Protein AF-A0A0Q9Y0E3-F1 (afdb_monomer_lite)

Organism: NCBI:txid217031

Foldseek 3Di:
DFLVQAFDPKFKDKQNHTQDPVQWDADCPPDRRDIDHDCPVSDDPDDMDIDIDDDDPDPCGGRNDDDDDDDQFFWDADPVRDTDTHHDDPDAPDPADDGHRCPPDDDDDDDKDKDADQDFDPDQKDKDADPPCPPHQAKDWDAKLNRTQDIDNDDPPIGMDTSVSDDHTIIMD

Sequence (173 aa):
MDRHAIQGKLDILINGAIVNQAHYHQKFVYDHNNIVCDIGPMIKQGENIVEVKGKIQHDWEGVVDPLYVKGDFGVDFSNDLQPILSDLPKNAPTIVGPYCKLPYYAGTIHFQRKVKIDRLPETASFTLQFSQFEYFHECAEVIVNGHSLGVKAWSPYNWEGKTSILSEGKNNR

Secondary structure (DSSP, 8-state):
-BTTSEESEEEEEETTEE--GGG-EE--SSSTTBEE---GGG--SS---EEEEEE--STT-EE-S-----SS-EEEE-TT--EEEEPPPS--S-SSSPPTT-TT--SPPP---EEEESS--SSSEEEEE-GGGGG--S-EEEEETTEEEEEESSS--EEEEEGGG--SEEEE-

Structure (mmCIF, N/CA/C/O backbone):
data_AF-A0A0Q9Y0E3-F1
#
_entry.id   AF-A0A0Q9Y0E3-F1
#
loop_
_atom_site.group_PDB
_atom_site.id
_atom_site.type_symbol
_atom_site.label_atom_id
_atom_site.label_alt_id
_atom_site.label_comp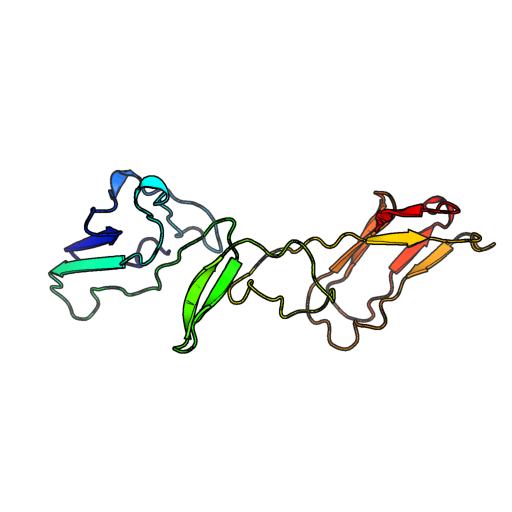_id
_atom_site.label_asym_id
_atom_site.label_entity_id
_atom_site.label_seq_id
_atom_site.pdbx_PDB_ins_code
_atom_site.Cartn_x
_atom_site.Cartn_y
_atom_site.Cartn_z
_atom_site.occupancy
_atom_site.B_iso_or_equiv
_atom_site.auth_seq_id
_atom_site.auth_comp_id
_atom_site.auth_asym_id
_atom_site.auth_atom_id
_atom_site.pdbx_PDB_model_num
ATOM 1 N N . MET A 1 1 ? -2.896 -3.543 14.780 1.00 90.50 1 MET A N 1
ATOM 2 C CA . MET A 1 1 ? -2.653 -2.668 15.949 1.00 90.50 1 MET A CA 1
ATOM 3 C C . MET A 1 1 ? -1.677 -3.374 16.873 1.00 90.50 1 MET A C 1
ATOM 5 O O . MET A 1 1 ? -1.609 -4.599 16.777 1.00 90.50 1 MET A O 1
ATOM 9 N N . ASP A 1 2 ? -0.938 -2.671 17.730 1.00 92.75 2 ASP A N 1
ATOM 10 C CA . ASP A 1 2 ? -0.185 -3.321 18.814 1.00 92.75 2 ASP A CA 1
ATOM 11 C C . ASP A 1 2 ? -1.147 -4.064 19.761 1.00 92.75 2 ASP A C 1
ATOM 13 O O . ASP A 1 2 ? -2.295 -3.656 19.956 1.00 92.75 2 ASP A O 1
ATOM 17 N N . ARG A 1 3 ? -0.711 -5.177 20.354 1.00 91.50 3 ARG A N 1
ATOM 18 C CA . ARG A 1 3 ? -1.532 -5.951 21.297 1.00 91.50 3 ARG A CA 1
ATOM 19 C C . ARG A 1 3 ? -1.941 -5.189 22.559 1.00 91.50 3 ARG A C 1
ATOM 21 O O . ARG A 1 3 ? -2.868 -5.625 23.234 1.00 91.50 3 ARG A O 1
ATOM 28 N N . HIS A 1 4 ? -1.262 -4.091 22.874 1.00 92.12 4 HIS A N 1
ATOM 29 C CA . HIS A 1 4 ? -1.572 -3.200 23.987 1.00 92.12 4 HIS A CA 1
ATOM 30 C C . HIS A 1 4 ? -2.319 -1.941 23.539 1.00 92.12 4 HIS A C 1
ATOM 32 O O . HIS A 1 4 ? -2.505 -1.053 24.362 1.00 92.12 4 HIS A O 1
ATOM 38 N N . ALA A 1 5 ? -2.752 -1.848 22.274 1.00 92.94 5 ALA A N 1
ATOM 39 C CA . ALA A 1 5 ? -3.432 -0.667 21.736 1.00 92.94 5 ALA A CA 1
ATOM 40 C C . ALA A 1 5 ? -4.725 -0.309 22.475 1.00 92.94 5 ALA A C 1
ATOM 42 O O . ALA A 1 5 ? -5.103 0.859 22.536 1.00 92.94 5 ALA A O 1
ATOM 43 N N . ILE A 1 6 ? -5.385 -1.314 23.052 1.00 93.06 6 ILE A N 1
ATOM 44 C CA . ILE A 1 6 ? -6.555 -1.161 23.909 1.00 93.06 6 ILE A CA 1
ATOM 45 C C . ILE A 1 6 ? -6.199 -1.677 25.302 1.00 93.06 6 ILE A C 1
ATOM 47 O O . ILE A 1 6 ? -5.845 -2.847 25.453 1.00 93.06 6 ILE A O 1
ATOM 51 N N . GLN A 1 7 ? -6.314 -0.821 26.316 1.00 92.50 7 GLN A N 1
ATOM 52 C CA . GLN A 1 7 ? -6.070 -1.175 27.716 1.00 92.50 7 GLN A CA 1
ATOM 53 C C . GLN A 1 7 ? -7.313 -0.963 28.582 1.00 92.50 7 GLN A C 1
ATOM 55 O O . GLN A 1 7 ? -8.086 -0.032 28.365 1.00 92.50 7 GLN A O 1
ATOM 60 N N . GLY A 1 8 ? -7.482 -1.823 29.587 1.00 90.81 8 GLY A N 1
ATOM 61 C CA . GLY A 1 8 ? -8.663 -1.864 3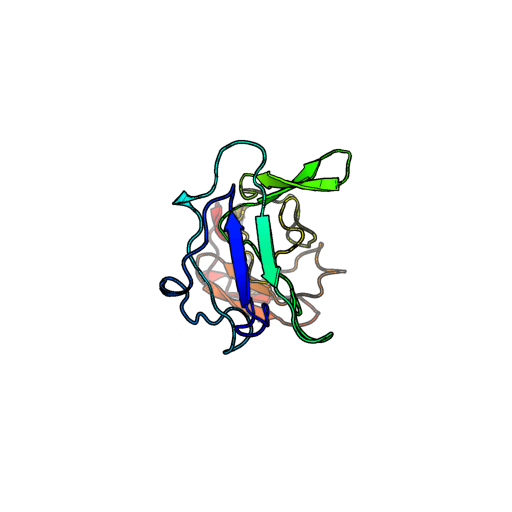0.450 1.00 90.81 8 GLY A CA 1
ATOM 62 C C . GLY A 1 8 ? -9.732 -2.843 29.955 1.00 90.81 8 GLY A C 1
ATOM 63 O O . GLY A 1 8 ? -9.492 -3.690 29.092 1.00 90.81 8 GLY A O 1
ATOM 64 N N . LYS A 1 9 ? -10.939 -2.756 30.525 1.00 92.12 9 LYS A N 1
ATOM 65 C CA . LYS A 1 9 ? -12.085 -3.602 30.143 1.00 92.12 9 LYS A CA 1
ATOM 66 C C . LYS A 1 9 ? -12.880 -2.924 29.033 1.00 92.12 9 LYS A C 1
ATOM 68 O O . LYS A 1 9 ? -13.953 -2.374 29.297 1.00 92.12 9 LYS A O 1
ATOM 73 N N . LEU A 1 10 ? -12.306 -2.920 27.832 1.00 93.69 10 LEU A N 1
ATOM 74 C CA . LEU A 1 10 ? -12.854 -2.271 26.645 1.00 93.69 10 LEU A CA 1
ATOM 75 C C . LEU A 1 10 ? -13.073 -3.280 25.512 1.00 93.69 10 LEU A C 1
ATOM 77 O O . LEU A 1 10 ? -12.225 -4.132 25.249 1.00 93.69 10 LEU A O 1
ATOM 81 N N . ASP A 1 11 ? -14.192 -3.125 24.816 1.00 94.50 11 ASP A N 1
ATOM 82 C CA . ASP A 1 11 ? -14.563 -3.868 23.618 1.00 94.50 11 ASP A CA 1
ATOM 83 C C . ASP A 1 11 ? -14.480 -2.959 22.391 1.00 94.50 11 ASP A C 1
ATOM 85 O O . ASP A 1 11 ? -14.866 -1.789 22.450 1.00 94.50 11 ASP A O 1
ATOM 89 N N . ILE A 1 12 ? -14.026 -3.513 21.264 1.00 95.81 12 ILE A N 1
ATOM 90 C CA . ILE A 1 12 ? -14.147 -2.879 19.946 1.00 95.81 12 ILE A CA 1
ATOM 91 C C . ILE A 1 12 ? -15.433 -3.390 19.298 1.00 95.81 12 ILE A C 1
ATOM 93 O O . ILE A 1 12 ? -15.671 -4.599 19.255 1.00 95.81 12 ILE A O 1
ATOM 97 N N . LEU A 1 13 ? -16.243 -2.480 18.764 1.00 97.00 13 LEU A N 1
ATOM 98 C CA . LEU A 1 13 ? -17.457 -2.792 18.027 1.00 97.00 13 LEU A CA 1
ATOM 99 C C . LEU A 1 13 ? -17.375 -2.229 16.610 1.00 97.00 13 LEU A C 1
ATOM 101 O O . LEU A 1 13 ? -16.956 -1.090 16.414 1.00 97.00 13 LEU A O 1
ATOM 105 N N . ILE A 1 14 ? -17.830 -3.011 15.635 1.00 97.12 14 ILE A N 1
ATOM 106 C CA . ILE A 1 14 ? -18.018 -2.581 14.248 1.00 97.12 14 ILE A CA 1
ATOM 107 C C . ILE A 1 14 ? -19.510 -2.647 13.958 1.00 97.12 14 ILE A C 1
ATOM 109 O O . ILE A 1 14 ? -20.119 -3.712 14.067 1.00 97.12 14 ILE A O 1
ATOM 113 N N . ASN A 1 15 ? -20.116 -1.505 13.630 1.00 97.00 15 ASN A N 1
ATOM 114 C CA . ASN A 1 15 ? -21.558 -1.394 13.385 1.00 97.00 15 ASN A CA 1
ATOM 115 C C . ASN A 1 15 ? -22.421 -1.972 14.530 1.00 97.00 15 ASN A C 1
ATOM 117 O O . ASN A 1 15 ? -23.471 -2.563 14.287 1.00 97.00 15 ASN A O 1
ATOM 121 N N . GLY A 1 16 ? -21.963 -1.819 15.778 1.00 96.50 16 GLY A N 1
ATOM 122 C CA . GLY A 1 16 ? -22.634 -2.319 16.984 1.00 96.50 16 GLY A CA 1
ATOM 123 C C . GLY A 1 16 ? -22.395 -3.799 17.312 1.00 96.50 16 GLY A C 1
ATOM 124 O O . GLY A 1 16 ? -22.805 -4.246 18.381 1.00 96.50 16 GLY A O 1
ATOM 125 N N . ALA A 1 17 ? -21.715 -4.561 16.452 1.00 96.44 17 ALA A N 1
ATOM 126 C CA . ALA A 1 17 ? -21.319 -5.938 16.741 1.00 96.44 17 ALA A CA 1
ATOM 127 C C . ALA A 1 17 ? -19.921 -5.975 17.379 1.00 96.44 17 ALA A C 1
ATOM 129 O O . ALA A 1 17 ? -19.011 -5.299 16.908 1.00 96.44 17 ALA A O 1
ATOM 130 N N . ILE A 1 18 ? -19.742 -6.765 18.442 1.00 96.06 18 ILE A N 1
ATOM 131 C CA . ILE A 1 18 ? -18.459 -6.896 19.152 1.00 96.06 18 ILE A CA 1
ATOM 132 C C . ILE A 1 18 ? -17.464 -7.681 18.291 1.00 96.06 18 ILE A C 1
ATOM 134 O O . ILE A 1 18 ? -17.775 -8.771 17.804 1.00 96.06 18 ILE A O 1
ATOM 138 N N . VAL A 1 19 ? -16.247 -7.156 18.143 1.00 95.00 19 VAL A N 1
ATOM 139 C CA . VAL A 1 19 ? -15.130 -7.878 17.525 1.00 95.00 19 VAL A CA 1
ATOM 140 C C . VAL A 1 19 ? -14.597 -8.888 18.536 1.00 95.00 19 VAL A C 1
ATOM 142 O O . VAL A 1 19 ? -13.981 -8.519 19.536 1.00 95.00 19 VAL A O 1
ATOM 145 N N . ASN A 1 20 ? -14.843 -10.173 18.289 1.00 90.75 20 ASN A N 1
ATOM 146 C CA . ASN A 1 20 ? -14.472 -11.233 19.221 1.00 90.75 20 ASN A CA 1
ATOM 147 C C . ASN A 1 20 ? -12.948 -11.300 19.417 1.00 90.75 20 ASN A C 1
ATOM 149 O O . ASN A 1 20 ? -12.210 -11.636 18.491 1.00 90.75 20 ASN A O 1
ATOM 153 N N . GLN A 1 21 ? -12.490 -11.054 20.648 1.00 85.38 21 GLN A N 1
ATOM 154 C CA . GLN A 1 21 ? -11.073 -11.109 21.015 1.00 85.38 21 GLN A CA 1
ATOM 155 C C . GLN A 1 21 ? -10.423 -12.475 20.729 1.00 85.38 21 GLN A C 1
ATOM 157 O O . GLN A 1 21 ? -9.234 -12.539 20.429 1.00 85.38 21 GLN A O 1
ATOM 162 N N . ALA A 1 22 ? -11.201 -13.562 20.721 1.00 88.75 22 ALA A N 1
ATOM 163 C CA . ALA A 1 22 ? -10.709 -14.897 20.381 1.00 88.75 22 ALA A CA 1
ATOM 164 C C . ALA A 1 22 ? -10.297 -15.056 18.904 1.00 88.75 22 ALA A C 1
ATOM 166 O O . ALA A 1 22 ? -9.607 -16.015 18.568 1.00 88.75 22 ALA A O 1
ATOM 167 N N . HIS A 1 23 ? -10.718 -14.150 18.015 1.00 91.25 23 HIS A N 1
ATOM 168 C CA . HIS A 1 23 ? -10.346 -14.175 16.594 1.00 91.25 23 HIS A CA 1
ATOM 169 C C . HIS A 1 23 ? -9.061 -13.388 16.299 1.00 91.25 23 HIS A C 1
ATOM 171 O O . HIS A 1 23 ? -8.561 -13.412 15.169 1.00 91.25 23 HIS A O 1
ATOM 177 N N . TYR A 1 24 ? -8.511 -12.699 17.302 1.00 93.81 24 TYR A N 1
ATOM 178 C CA . TYR A 1 24 ? -7.257 -11.987 17.138 1.00 93.81 24 TYR A CA 1
ATOM 179 C C . TYR A 1 24 ? -6.108 -12.979 17.077 1.00 93.81 24 TYR A C 1
ATOM 181 O O . TYR A 1 24 ? -5.995 -13.895 17.890 1.00 93.81 24 TYR A O 1
ATOM 189 N N . HIS A 1 25 ? -5.218 -12.754 16.125 1.00 94.62 25 HIS A N 1
ATOM 190 C CA . HIS A 1 25 ? -3.978 -13.499 16.017 1.00 94.62 25 HIS A CA 1
ATOM 191 C C . HIS A 1 25 ? -2.825 -12.548 15.731 1.00 94.62 25 HIS A C 1
ATOM 193 O O . HIS A 1 25 ? -2.992 -11.466 15.160 1.00 94.62 25 HIS A O 1
ATOM 199 N N . GLN A 1 26 ? -1.640 -12.962 16.164 1.00 94.88 26 GLN A N 1
ATOM 200 C CA . GLN A 1 26 ? -0.414 -12.229 15.906 1.00 94.88 26 GLN A CA 1
ATOM 201 C C . GLN A 1 26 ? -0.101 -12.280 14.410 1.00 94.88 26 GLN A C 1
ATOM 203 O O . GLN A 1 26 ? -0.148 -13.345 13.787 1.00 94.88 26 GLN A O 1
ATOM 208 N N . LYS A 1 27 ? 0.230 -11.129 13.832 1.00 93.00 27 LYS A N 1
ATOM 209 C CA . LYS A 1 27 ? 0.659 -11.018 12.438 1.00 93.00 27 LYS A CA 1
ATOM 210 C C . LYS A 1 27 ? 1.682 -9.907 12.336 1.00 93.00 27 LYS A C 1
ATOM 212 O O . LYS A 1 27 ? 1.363 -8.765 12.636 1.00 93.00 27 LYS A O 1
ATOM 217 N N . PHE A 1 28 ? 2.880 -10.237 11.862 1.00 89.75 28 PHE A N 1
ATOM 218 C CA . PHE A 1 28 ? 3.904 -9.232 11.611 1.00 89.75 28 PHE A CA 1
ATOM 219 C C . PHE A 1 28 ? 3.425 -8.260 10.523 1.00 89.75 28 PHE A C 1
ATOM 221 O O . PHE A 1 28 ? 3.156 -8.674 9.392 1.00 89.75 28 PHE A O 1
ATOM 228 N N . VAL A 1 29 ? 3.289 -6.981 10.878 1.00 85.25 29 VAL A N 1
ATOM 229 C CA . VAL A 1 29 ? 3.021 -5.890 9.927 1.00 85.25 29 VAL A CA 1
ATOM 230 C C . VAL A 1 29 ? 4.235 -4.971 9.867 1.00 85.25 29 VAL A C 1
ATOM 232 O O . VAL A 1 29 ? 4.770 -4.747 8.786 1.00 85.25 29 VAL A O 1
ATOM 235 N N . TYR A 1 30 ? 4.680 -4.484 11.022 1.00 82.75 30 TYR A N 1
ATOM 236 C CA . TYR A 1 30 ? 5.928 -3.732 11.191 1.00 82.75 30 TYR A CA 1
ATOM 237 C C . TYR A 1 30 ? 6.651 -4.087 12.499 1.00 82.75 30 TYR A C 1
ATOM 239 O O . TYR A 1 30 ? 7.852 -3.851 12.615 1.00 82.75 30 TYR A O 1
ATOM 247 N N . ASP A 1 31 ? 5.954 -4.695 13.461 1.00 86.88 31 ASP A N 1
ATOM 248 C CA . ASP A 1 31 ? 6.524 -5.218 14.697 1.00 86.88 31 ASP A CA 1
ATOM 249 C C . ASP A 1 31 ? 5.955 -6.611 15.044 1.00 86.88 31 ASP A C 1
ATOM 251 O O . ASP A 1 31 ? 5.031 -7.127 14.407 1.00 86.88 31 ASP A O 1
ATOM 255 N N . HIS A 1 32 ? 6.531 -7.240 16.073 1.00 89.19 32 HIS A N 1
ATOM 256 C CA . HIS A 1 32 ? 6.107 -8.557 16.556 1.00 89.19 32 HIS A CA 1
ATOM 257 C C . HIS A 1 32 ? 4.916 -8.510 17.524 1.00 89.19 32 HIS A C 1
ATOM 259 O O . HIS A 1 32 ? 4.354 -9.556 17.832 1.00 89.19 32 HIS A O 1
ATOM 265 N N . ASN A 1 33 ? 4.514 -7.342 18.007 1.00 92.81 33 ASN A N 1
ATOM 266 C CA . ASN A 1 33 ? 3.365 -7.168 18.892 1.00 92.81 33 ASN A CA 1
ATOM 267 C C . ASN A 1 33 ? 2.056 -6.938 18.131 1.00 92.81 33 ASN A C 1
ATOM 269 O O . ASN A 1 33 ? 0.989 -6.931 18.745 1.00 92.81 33 ASN A O 1
ATOM 273 N N . ASN A 1 34 ? 2.114 -6.760 16.813 1.00 93.38 34 ASN A N 1
ATOM 274 C CA . ASN A 1 34 ? 0.943 -6.524 15.996 1.00 93.38 34 ASN A CA 1
ATOM 275 C C . ASN A 1 34 ? -0.036 -7.711 16.048 1.00 93.38 34 ASN A C 1
ATOM 277 O O . ASN A 1 34 ? 0.308 -8.862 15.761 1.00 93.38 34 ASN A O 1
ATOM 281 N N . ILE A 1 35 ? -1.293 -7.395 16.357 1.00 94.56 35 ILE A N 1
ATOM 282 C CA . ILE A 1 35 ? -2.440 -8.298 16.271 1.00 94.56 35 ILE A CA 1
ATOM 283 C C . ILE A 1 35 ? -3.435 -7.801 15.224 1.00 94.56 35 ILE A C 1
ATOM 285 O O . ILE A 1 35 ? -3.579 -6.592 14.982 1.00 94.56 35 ILE A O 1
ATOM 289 N N . VAL A 1 36 ? -4.119 -8.755 14.596 1.00 95.06 36 VAL A N 1
ATOM 290 C CA . VAL A 1 36 ? -5.140 -8.516 13.573 1.00 95.06 36 VAL A CA 1
ATOM 291 C C . VAL A 1 36 ? -6.343 -9.430 13.789 1.00 95.06 36 VAL A C 1
ATOM 293 O O . VAL A 1 36 ? -6.213 -10.524 14.334 1.00 95.06 36 VAL A O 1
ATOM 296 N N . CYS A 1 37 ? -7.502 -8.987 13.317 1.00 94.94 37 CYS A N 1
ATOM 297 C CA . CYS A 1 37 ? -8.733 -9.764 13.241 1.00 94.94 37 CYS A CA 1
ATOM 298 C C . CYS A 1 37 ? -9.417 -9.440 11.909 1.00 94.94 37 CYS A C 1
ATOM 300 O O . CYS A 1 37 ? -9.345 -8.299 11.448 1.00 94.94 37 CYS A O 1
ATOM 302 N N . ASP A 1 38 ? -10.071 -10.426 11.295 1.00 95.00 38 ASP A N 1
ATOM 303 C CA . ASP A 1 38 ? -10.932 -10.167 10.142 1.00 95.00 38 ASP A CA 1
ATOM 304 C C . ASP A 1 38 ? -12.221 -9.474 10.606 1.00 95.00 38 ASP A C 1
ATOM 306 O O . ASP A 1 38 ? -12.902 -9.956 11.513 1.00 95.00 38 ASP A O 1
ATOM 310 N N . ILE A 1 39 ? -12.529 -8.333 9.991 1.00 95.50 39 ILE A N 1
ATOM 311 C CA . ILE A 1 39 ? -13.761 -7.567 10.219 1.00 95.50 39 ILE A CA 1
ATOM 312 C C . ILE A 1 39 ? -14.639 -7.513 8.967 1.00 95.50 39 ILE A C 1
ATOM 314 O O . ILE A 1 39 ? -15.715 -6.924 9.022 1.00 95.50 39 ILE A O 1
ATOM 318 N N . GLY A 1 40 ? -14.215 -8.115 7.849 1.00 94.56 40 GLY A N 1
ATOM 319 C CA . GLY A 1 40 ? -14.925 -8.087 6.568 1.00 94.56 40 GLY A CA 1
ATOM 320 C C . GLY A 1 40 ? -16.414 -8.441 6.678 1.00 94.56 40 GLY A C 1
ATOM 321 O O . GLY A 1 40 ? -17.235 -7.677 6.173 1.00 94.56 40 GLY A O 1
ATOM 322 N N . PRO A 1 41 ? -16.799 -9.506 7.409 1.00 95.31 41 PRO A N 1
ATOM 323 C CA . PRO A 1 41 ? -18.206 -9.860 7.619 1.00 95.31 41 PRO A CA 1
ATOM 324 C C . PRO A 1 41 ? -19.044 -8.817 8.380 1.00 95.31 41 PRO A C 1
ATOM 326 O O . PRO A 1 41 ? -20.269 -8.895 8.366 1.00 95.31 41 PRO A O 1
ATOM 329 N N . MET A 1 42 ? -18.408 -7.870 9.077 1.00 96.44 42 MET A N 1
ATOM 330 C CA . MET A 1 42 ? -19.064 -6.829 9.880 1.00 96.44 42 MET A CA 1
ATOM 331 C C . MET A 1 42 ? -19.185 -5.498 9.127 1.00 96.44 42 MET A C 1
ATOM 333 O O . MET A 1 42 ? -19.901 -4.601 9.578 1.00 96.44 42 MET A O 1
ATOM 337 N N . ILE A 1 43 ? -18.481 -5.355 8.000 1.00 95.31 43 ILE A N 1
ATOM 338 C CA . ILE A 1 43 ? -18.518 -4.165 7.152 1.00 95.31 43 ILE A CA 1
ATOM 339 C C . ILE A 1 43 ? -19.767 -4.196 6.273 1.00 95.31 43 ILE A C 1
ATOM 341 O O . ILE A 1 43 ? -20.139 -5.225 5.712 1.00 95.31 43 ILE A O 1
ATOM 345 N N . LYS A 1 44 ? -20.406 -3.037 6.124 1.00 95.75 44 LYS A N 1
ATOM 346 C CA . LYS A 1 44 ? -21.568 -2.832 5.253 1.00 95.75 44 LYS A CA 1
ATOM 347 C C . LYS A 1 44 ? -21.295 -1.744 4.223 1.00 95.75 44 LYS A C 1
ATOM 349 O O . LYS A 1 44 ? -20.403 -0.916 4.393 1.00 95.75 44 LYS A O 1
ATOM 354 N N . GLN A 1 45 ? -22.094 -1.716 3.161 1.00 95.06 45 GLN A N 1
ATOM 355 C CA . GLN A 1 45 ? -22.077 -0.599 2.223 1.00 95.06 45 GLN A CA 1
ATOM 356 C C . GLN A 1 45 ? -22.569 0.685 2.912 1.00 95.06 45 GLN A C 1
ATOM 358 O O . GLN A 1 45 ? -23.554 0.661 3.652 1.00 95.06 45 GLN A O 1
ATOM 363 N N . GLY A 1 46 ? -21.897 1.802 2.631 1.00 94.44 46 GLY A N 1
ATOM 364 C CA . GLY A 1 46 ? -22.189 3.103 3.228 1.00 94.44 46 GLY A CA 1
ATOM 365 C C . GLY A 1 46 ? -21.341 3.375 4.469 1.00 94.44 46 GLY A C 1
ATOM 366 O O . GLY A 1 46 ? -20.173 2.996 4.538 1.00 94.44 46 GLY A O 1
ATOM 367 N N . GLU A 1 47 ? -21.927 4.069 5.438 1.00 95.19 47 GLU A N 1
ATOM 368 C CA . GLU A 1 47 ? -21.233 4.462 6.661 1.00 95.19 47 GLU A CA 1
ATOM 369 C C . GLU A 1 47 ? -21.008 3.262 7.587 1.00 95.19 47 GLU A C 1
ATOM 371 O O . GLU A 1 47 ? -21.932 2.496 7.878 1.00 95.19 47 GLU A O 1
ATOM 376 N N . ASN A 1 48 ? -19.773 3.116 8.066 1.00 96.00 48 ASN A N 1
ATOM 377 C CA . ASN A 1 48 ? -19.391 2.117 9.054 1.00 96.00 48 ASN A CA 1
ATOM 378 C C . ASN A 1 48 ? -18.893 2.821 10.312 1.00 96.00 48 ASN A C 1
ATOM 380 O O . ASN A 1 48 ? -18.101 3.755 10.220 1.00 96.00 48 ASN A O 1
ATOM 384 N N . ILE A 1 49 ? -19.332 2.348 11.476 1.00 96.00 49 ILE A N 1
ATOM 385 C CA . ILE A 1 49 ? -18.970 2.942 12.765 1.00 96.00 49 ILE A CA 1
ATOM 386 C C . ILE A 1 49 ? -18.047 1.980 13.506 1.00 96.00 49 ILE A C 1
ATOM 388 O O . ILE A 1 49 ? -18.396 0.812 13.697 1.00 96.00 49 ILE A O 1
ATOM 392 N N . VAL A 1 50 ? -16.892 2.487 13.936 1.00 95.25 50 VAL A N 1
ATOM 393 C CA . VAL A 1 50 ? -15.989 1.812 14.873 1.00 95.25 50 VAL A CA 1
ATOM 394 C C . VAL A 1 50 ? -16.178 2.450 16.242 1.00 95.25 50 VAL A C 1
ATOM 396 O O . VAL A 1 50 ? -15.976 3.652 16.397 1.00 95.25 50 VAL A O 1
ATOM 399 N N . GLU A 1 51 ? -16.562 1.658 17.235 1.00 96.25 51 GLU A N 1
ATOM 400 C CA . GLU A 1 51 ? -16.737 2.122 18.612 1.00 96.25 51 GLU A CA 1
ATOM 401 C C . GLU A 1 51 ? -15.789 1.366 19.542 1.00 96.25 51 GLU A C 1
ATOM 403 O O . GLU A 1 51 ? -15.576 0.167 19.376 1.00 96.25 51 GLU A O 1
ATOM 408 N N . VAL A 1 52 ? -15.266 2.048 20.560 1.00 95.69 52 VAL A N 1
ATOM 409 C CA . VAL A 1 52 ? -14.578 1.414 21.691 1.00 95.69 52 VAL A CA 1
ATOM 410 C C . VAL A 1 52 ? -15.392 1.708 22.944 1.00 95.69 52 VAL A C 1
ATOM 412 O O . VAL A 1 52 ? -15.606 2.873 23.280 1.00 95.69 52 VAL A O 1
ATOM 415 N N . LYS A 1 53 ? -15.904 0.672 23.615 1.00 95.31 53 LYS A N 1
ATOM 416 C CA . LYS A 1 53 ? -16.818 0.809 24.763 1.00 95.31 53 LYS A CA 1
ATOM 417 C C . LYS A 1 53 ? -16.329 0.011 25.956 1.00 95.31 53 LYS A C 1
ATOM 419 O O . LYS A 1 53 ? -15.846 -1.099 25.801 1.00 95.31 53 LYS A O 1
ATOM 424 N N . GLY A 1 54 ? -16.528 0.544 27.157 1.00 92.31 54 GLY A N 1
ATOM 425 C CA . GLY A 1 54 ? -16.289 -0.190 28.394 1.00 92.31 54 GLY A CA 1
ATOM 426 C C . GLY A 1 54 ? -15.951 0.730 29.558 1.00 92.31 54 GLY A C 1
ATOM 427 O O . GLY A 1 54 ? -16.413 1.871 29.603 1.00 92.31 54 GLY A O 1
ATOM 428 N N . LYS A 1 55 ? -15.188 0.220 30.527 1.00 93.56 55 LYS A N 1
ATOM 429 C CA . LYS A 1 55 ? -14.812 0.965 31.736 1.00 93.56 55 LYS A CA 1
ATOM 430 C C . LYS A 1 55 ? -13.299 1.070 31.844 1.00 93.56 55 LYS A C 1
ATOM 432 O O . LYS A 1 55 ? -12.623 0.043 31.858 1.00 93.56 55 LYS A O 1
ATOM 437 N N . ILE A 1 56 ? -12.823 2.302 31.993 1.00 93.81 56 ILE A N 1
ATOM 438 C CA . ILE A 1 56 ? -11.453 2.608 32.404 1.00 93.81 56 ILE A CA 1
ATOM 439 C C . ILE A 1 56 ? -11.408 2.796 33.925 1.00 93.81 56 ILE A C 1
ATOM 441 O O . ILE A 1 56 ? -12.339 3.345 34.520 1.00 93.81 56 ILE A O 1
ATOM 445 N N . GLN A 1 57 ? -10.360 2.289 34.559 1.00 94.81 57 GLN A N 1
ATOM 446 C CA . GLN A 1 57 ? -10.089 2.385 35.996 1.00 94.81 57 GLN A CA 1
ATOM 447 C C . GLN A 1 57 ? -8.885 3.277 36.294 1.00 94.81 57 GLN A C 1
ATOM 449 O O . GLN A 1 57 ? -8.789 3.833 37.387 1.00 94.81 57 GLN A O 1
ATOM 454 N N . HIS A 1 58 ? -7.999 3.427 35.314 1.00 94.69 58 HIS A N 1
ATOM 455 C CA . HIS A 1 58 ? -6.794 4.235 35.399 1.00 94.69 58 HIS A CA 1
ATOM 456 C C . HIS A 1 58 ? -6.727 5.222 34.231 1.00 94.69 58 HIS A C 1
ATOM 458 O O . HIS A 1 58 ? -7.352 5.013 33.193 1.00 94.69 58 HIS A O 1
ATOM 464 N N . ASP A 1 59 ? -5.977 6.305 34.406 1.00 92.56 59 ASP A N 1
ATOM 465 C CA . ASP A 1 59 ? -5.793 7.365 33.406 1.00 92.56 59 ASP A CA 1
ATOM 466 C C . ASP A 1 59 ? -4.907 6.941 32.222 1.00 92.56 59 ASP A C 1
ATOM 468 O O . ASP A 1 59 ? -4.954 7.573 31.170 1.00 92.56 59 ASP A O 1
ATOM 472 N N . TRP A 1 60 ? -4.153 5.847 32.363 1.00 90.81 60 TRP A N 1
ATOM 473 C CA . TRP A 1 60 ? -3.391 5.213 31.281 1.00 90.81 60 TRP A CA 1
ATOM 474 C C . TRP A 1 60 ? -4.168 4.133 30.508 1.00 90.81 60 TRP A C 1
ATOM 476 O O . TRP A 1 60 ? -3.617 3.530 29.589 1.00 90.81 60 TRP A O 1
ATOM 486 N N . GLU A 1 61 ? -5.418 3.838 30.880 1.00 95.00 61 GLU A N 1
ATOM 487 C CA . GLU A 1 61 ? -6.278 2.911 30.132 1.00 95.00 61 GLU A CA 1
ATOM 488 C C . GLU A 1 61 ? -7.036 3.631 29.007 1.00 95.00 61 GLU A C 1
ATOM 490 O O . GLU A 1 61 ? -7.188 4.852 29.022 1.00 95.00 61 GLU A O 1
ATOM 495 N N . GLY A 1 62 ? -7.549 2.885 28.025 1.00 94.56 62 GLY A N 1
ATOM 496 C CA . GLY A 1 62 ? -8.195 3.472 26.851 1.00 94.56 62 GLY A CA 1
ATOM 497 C C . GLY A 1 62 ? -7.670 2.923 25.532 1.00 94.56 62 GLY A C 1
ATOM 498 O O . GLY A 1 62 ? -7.130 1.819 25.457 1.00 94.56 62 GLY A O 1
ATOM 499 N N . VAL A 1 63 ? -7.833 3.736 24.488 1.00 95.00 63 VAL A N 1
ATOM 500 C CA . VAL A 1 63 ? -7.153 3.569 23.201 1.00 95.00 63 VAL A CA 1
ATOM 501 C C . VAL A 1 63 ? -5.805 4.274 23.311 1.00 95.00 63 VAL A C 1
ATOM 503 O O . VAL A 1 63 ? -5.746 5.500 23.250 1.00 95.00 63 VAL A O 1
ATOM 506 N N . VAL A 1 64 ? -4.740 3.510 23.533 1.00 94.44 64 VAL A N 1
ATOM 507 C CA . VAL A 1 64 ? -3.389 4.043 23.786 1.00 94.44 64 VAL A CA 1
ATOM 508 C C . VAL A 1 64 ? -2.478 3.982 22.555 1.00 94.44 64 VAL A C 1
ATOM 510 O O . VAL A 1 64 ? -1.422 4.606 22.551 1.00 94.44 64 VAL A O 1
ATOM 513 N N . ASP A 1 65 ? -2.894 3.264 21.509 1.00 93.00 65 ASP A N 1
ATOM 514 C CA . ASP A 1 65 ? -2.232 3.183 20.198 1.00 93.00 65 ASP A CA 1
ATOM 515 C C . ASP A 1 65 ? -3.311 3.159 19.089 1.00 93.00 65 ASP A C 1
ATOM 517 O O . ASP A 1 65 ? -4.434 2.704 19.350 1.00 93.00 65 ASP A O 1
ATOM 521 N N . PRO A 1 66 ? -3.050 3.652 17.860 1.00 90.94 66 PRO A N 1
ATOM 522 C CA . PRO A 1 66 ? -4.074 3.737 16.830 1.00 90.94 66 PRO A CA 1
ATOM 523 C C . PRO A 1 66 ? -4.638 2.380 16.393 1.00 90.94 66 PRO A C 1
ATOM 525 O O . PRO A 1 66 ? -3.957 1.354 16.302 1.00 90.94 66 PRO A O 1
ATOM 528 N N . LEU A 1 67 ? -5.917 2.410 16.024 1.00 92.25 67 LEU A N 1
ATOM 529 C CA . LEU A 1 67 ? -6.589 1.308 15.352 1.00 92.25 67 LEU A CA 1
ATOM 530 C C . LEU A 1 67 ? -6.464 1.486 13.840 1.00 92.25 67 LEU A C 1
ATOM 532 O O . LEU A 1 67 ? -6.676 2.574 13.310 1.00 92.25 67 LEU A O 1
ATOM 536 N N . TYR A 1 68 ? -6.152 0.398 13.141 1.00 91.69 68 TYR A N 1
ATOM 537 C CA . TYR A 1 68 ? -5.944 0.413 11.696 1.00 91.69 68 TYR A CA 1
ATOM 538 C C . TYR A 1 68 ? -6.913 -0.538 11.008 1.00 91.69 68 TYR A C 1
ATOM 540 O O . TYR A 1 68 ? -7.027 -1.701 11.399 1.00 91.69 68 TYR A O 1
ATOM 548 N N . VAL A 1 69 ? -7.530 -0.069 9.925 1.00 92.31 69 VAL A N 1
ATOM 549 C CA . VAL A 1 69 ? -8.198 -0.928 8.945 1.00 92.31 69 VAL A CA 1
ATOM 550 C C . VAL A 1 69 ? -7.215 -1.168 7.803 1.00 92.31 69 VAL A C 1
ATOM 552 O O . VAL A 1 69 ? -6.679 -0.221 7.229 1.00 92.31 69 VAL A O 1
ATOM 555 N N . LYS A 1 70 ? -6.946 -2.436 7.487 1.00 90.81 70 LYS A N 1
ATOM 556 C CA . LYS A 1 70 ? -6.048 -2.853 6.401 1.00 90.81 70 LYS A CA 1
ATOM 557 C C . LYS A 1 70 ? -6.766 -3.834 5.486 1.00 90.81 70 LYS A C 1
ATOM 559 O O . LYS A 1 70 ? -7.464 -4.721 5.964 1.00 90.81 70 LYS A O 1
ATOM 564 N N . GLY A 1 71 ? -6.537 -3.696 4.188 1.00 90.81 71 GLY A N 1
ATOM 565 C CA . GLY A 1 71 ? -7.083 -4.573 3.161 1.00 90.81 71 GLY A CA 1
ATOM 566 C C . GLY A 1 71 ? -6.747 -4.060 1.766 1.00 90.81 71 GLY A C 1
ATOM 567 O O . GLY A 1 71 ? -6.040 -3.062 1.619 1.00 90.81 71 GLY A O 1
ATOM 568 N N . ASP A 1 72 ? -7.273 -4.744 0.755 1.00 92.00 72 ASP A N 1
ATOM 569 C CA . ASP A 1 72 ? -7.034 -4.430 -0.654 1.00 92.00 72 ASP A CA 1
ATOM 570 C C . ASP A 1 72 ? -8.009 -3.350 -1.153 1.00 92.00 72 ASP A C 1
ATOM 572 O O . ASP A 1 72 ? -8.876 -3.599 -1.990 1.00 92.00 72 ASP A O 1
ATOM 576 N N . PHE A 1 73 ? -7.881 -2.136 -0.614 1.00 94.25 73 PHE A N 1
ATOM 577 C CA . PHE A 1 73 ? -8.711 -0.980 -0.962 1.00 94.25 73 PHE A CA 1
ATOM 578 C C . PHE A 1 73 ? -7.884 0.310 -1.041 1.00 94.25 73 PHE A C 1
ATOM 580 O O . PHE A 1 73 ? -6.826 0.443 -0.425 1.00 94.25 73 PHE A O 1
ATOM 587 N N . GLY A 1 74 ? -8.382 1.271 -1.811 1.00 95.88 74 GLY A N 1
ATOM 588 C CA . GLY A 1 74 ? -7.941 2.658 -1.787 1.00 95.88 74 GLY A CA 1
ATOM 589 C C . GLY A 1 74 ? -8.684 3.480 -0.731 1.00 95.88 74 GLY A C 1
ATOM 590 O O . GLY A 1 74 ? -9.697 3.048 -0.181 1.00 95.88 74 GLY A O 1
ATOM 591 N N . VAL A 1 75 ? -8.181 4.681 -0.452 1.00 96.31 75 VAL A N 1
ATOM 592 C CA . VAL A 1 75 ? -8.823 5.659 0.433 1.00 96.31 75 VAL A CA 1
ATOM 593 C C . VAL A 1 75 ? -8.983 6.986 -0.295 1.00 96.31 75 VAL A C 1
ATOM 595 O O . VAL A 1 75 ? -7.997 7.654 -0.607 1.00 96.31 75 VAL A O 1
ATOM 598 N N . ASP A 1 76 ? -10.231 7.361 -0.548 1.00 95.56 76 ASP A N 1
ATOM 599 C CA . ASP A 1 76 ? -10.623 8.703 -0.978 1.00 95.56 76 ASP A CA 1
ATOM 600 C C . ASP A 1 76 ? -11.069 9.535 0.235 1.00 95.56 76 ASP A C 1
ATOM 602 O O . ASP A 1 76 ? -11.198 9.020 1.345 1.00 95.56 76 ASP A O 1
ATOM 606 N N . PHE A 1 77 ? -11.316 10.828 0.031 1.00 95.06 77 PHE A N 1
ATOM 607 C CA . PHE A 1 77 ? -11.830 11.717 1.071 1.00 95.06 77 PHE A CA 1
ATOM 608 C C . PHE A 1 77 ? -13.079 12.440 0.577 1.00 95.06 77 PHE A C 1
ATOM 610 O O . PHE A 1 77 ? -13.135 12.892 -0.568 1.00 95.06 77 PHE A O 1
ATOM 617 N N . SER A 1 78 ? -14.083 12.546 1.445 1.00 93.88 78 SER A N 1
ATOM 618 C CA . SER A 1 78 ? -15.229 13.431 1.218 1.00 93.88 78 SER A CA 1
ATOM 619 C C . SER A 1 78 ? -14.815 14.909 1.279 1.00 93.88 78 SER A C 1
ATOM 621 O O . SER A 1 78 ? -13.700 15.242 1.684 1.00 93.88 78 SER A O 1
ATOM 623 N N . ASN A 1 79 ? -15.742 15.809 0.934 1.00 94.69 79 ASN A N 1
ATOM 624 C CA . ASN A 1 79 ? -15.534 17.256 1.066 1.00 94.69 79 ASN A CA 1
ATOM 625 C C . ASN A 1 79 ? -15.208 17.679 2.513 1.00 94.69 79 ASN A C 1
ATOM 627 O O . ASN A 1 79 ? -14.460 18.633 2.706 1.00 94.69 79 ASN A O 1
ATOM 631 N N . ASP A 1 80 ? -15.700 16.932 3.507 1.00 95.25 80 ASP A N 1
ATOM 632 C CA . ASP A 1 80 ? -15.445 17.159 4.937 1.00 95.25 80 ASP A CA 1
ATOM 633 C C . ASP A 1 80 ? -14.234 16.358 5.458 1.00 95.25 80 ASP A C 1
ATOM 635 O O . ASP A 1 80 ? -14.102 16.106 6.658 1.00 95.25 80 ASP A O 1
ATOM 639 N N . LEU A 1 81 ? -13.360 15.907 4.549 1.00 92.88 81 LEU A N 1
ATOM 640 C CA . LEU A 1 81 ? -12.137 15.142 4.823 1.00 92.88 81 LEU A CA 1
ATOM 641 C C . LEU A 1 81 ? -12.357 13.813 5.565 1.00 92.88 81 LEU A C 1
ATOM 643 O O . LEU A 1 81 ? -11.423 13.258 6.142 1.00 92.88 81 LEU A O 1
ATOM 647 N N . GLN A 1 82 ? -13.571 13.260 5.514 1.00 92.69 82 GLN A N 1
ATOM 648 C CA . GLN A 1 82 ? -13.829 11.914 6.030 1.00 92.69 82 GLN A CA 1
ATOM 649 C C . GLN A 1 82 ? -13.292 10.858 5.056 1.00 92.69 82 GLN A C 1
ATOM 651 O O . GLN A 1 82 ? -13.599 10.961 3.861 1.00 92.69 82 GLN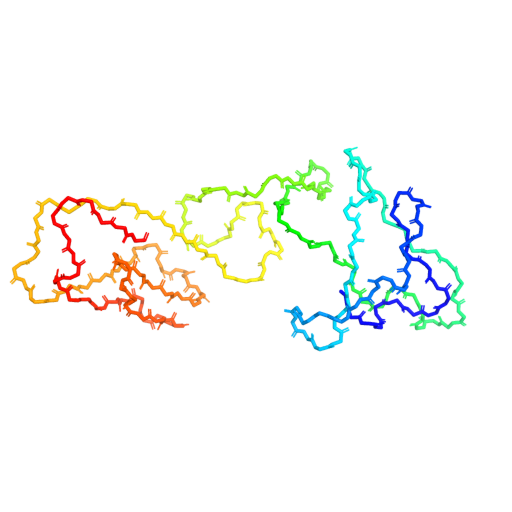 A O 1
ATOM 656 N N . PRO A 1 83 ? -12.526 9.857 5.532 1.00 93.75 83 PRO A N 1
ATOM 657 C CA . PRO A 1 83 ? -11.976 8.808 4.685 1.00 93.75 83 PRO A CA 1
ATOM 658 C C . PRO A 1 83 ? -13.083 7.892 4.151 1.00 93.75 83 PRO A C 1
ATOM 660 O O . PRO A 1 83 ? -13.978 7.471 4.882 1.00 93.75 83 PRO A O 1
ATOM 663 N N . ILE A 1 84 ? -12.994 7.552 2.870 1.00 95.88 84 ILE A N 1
ATOM 664 C CA . ILE A 1 84 ? -13.919 6.673 2.156 1.00 95.88 84 ILE A CA 1
ATOM 665 C C . ILE A 1 84 ? -13.114 5.505 1.594 1.00 95.88 84 ILE A C 1
ATOM 667 O O . ILE A 1 84 ? -12.196 5.710 0.800 1.00 95.88 84 ILE A O 1
ATOM 671 N N . LEU A 1 85 ? -13.478 4.277 1.972 1.00 95.06 85 LEU A N 1
ATOM 672 C CA . LEU A 1 85 ? -12.921 3.077 1.348 1.00 95.06 85 LEU A CA 1
ATOM 673 C C . LEU A 1 85 ? -13.366 3.021 -0.117 1.00 95.06 85 LEU A C 1
ATOM 675 O O . LEU A 1 85 ? -14.560 3.101 -0.411 1.00 95.06 85 LEU A O 1
ATOM 679 N N . SER A 1 86 ? -12.415 2.886 -1.033 1.00 95.12 86 SER A N 1
ATOM 680 C CA . SER A 1 86 ? -12.666 2.847 -2.472 1.00 95.12 86 SER A CA 1
ATOM 681 C C . SER A 1 86 ? -11.832 1.771 -3.162 1.00 95.12 86 SER A C 1
ATOM 683 O O . SER A 1 86 ? -11.041 1.071 -2.533 1.00 95.12 86 SER A O 1
ATOM 685 N N . ASP A 1 87 ? -12.015 1.592 -4.468 1.00 94.69 87 ASP A N 1
ATOM 686 C CA . ASP A 1 87 ? -11.205 0.639 -5.225 1.00 94.69 87 ASP A CA 1
ATOM 687 C C . ASP A 1 87 ? -9.731 1.057 -5.272 1.00 94.69 87 ASP A C 1
ATOM 689 O O . ASP A 1 87 ? -9.406 2.240 -5.443 1.00 94.69 87 ASP A O 1
ATOM 693 N N . LEU A 1 88 ? -8.835 0.067 -5.217 1.00 93.50 88 LEU A N 1
ATOM 694 C CA . LEU A 1 88 ? -7.409 0.283 -5.447 1.00 93.50 88 LEU A CA 1
ATOM 695 C C . LEU A 1 88 ? -7.150 0.914 -6.829 1.00 93.50 88 LEU A C 1
ATOM 697 O O . LEU A 1 88 ? -7.753 0.505 -7.832 1.00 93.50 88 LEU A O 1
ATOM 701 N N . PRO A 1 89 ? -6.211 1.872 -6.926 1.00 92.44 89 PRO A N 1
ATOM 702 C CA . PRO A 1 89 ? -5.831 2.450 -8.204 1.00 92.44 89 PRO A CA 1
ATOM 703 C C . PRO A 1 89 ? -5.126 1.393 -9.065 1.00 92.44 89 PRO A C 1
ATOM 705 O O . PRO A 1 89 ? -4.149 0.778 -8.649 1.00 92.44 89 PRO A O 1
ATOM 708 N N . LYS A 1 90 ? -5.602 1.194 -10.299 1.00 92.06 90 LYS A N 1
ATOM 709 C CA . LYS A 1 90 ? -4.984 0.258 -11.263 1.00 92.06 90 LYS A CA 1
ATOM 710 C C . LYS A 1 90 ? -3.933 0.908 -12.160 1.00 92.06 90 LYS A C 1
ATOM 712 O O . LYS A 1 90 ? -3.206 0.215 -12.860 1.00 92.06 90 LYS A O 1
ATOM 717 N N . ASN A 1 91 ? -3.892 2.237 -12.180 1.00 92.38 91 ASN A N 1
ATOM 718 C CA . ASN A 1 91 ? -3.001 3.021 -13.021 1.00 92.38 91 ASN A CA 1
ATOM 719 C C . ASN A 1 91 ? -2.462 4.200 -12.214 1.00 92.38 91 ASN A C 1
ATOM 721 O O . ASN A 1 91 ? -3.175 4.753 -11.376 1.00 92.38 91 ASN A O 1
ATOM 725 N N . ALA A 1 92 ? -1.240 4.619 -12.527 1.00 90.25 92 ALA A N 1
ATOM 726 C CA . ALA A 1 92 ? -0.636 5.827 -11.991 1.00 90.25 92 ALA A CA 1
ATOM 727 C C . ALA A 1 92 ? -0.043 6.658 -13.142 1.00 90.25 92 ALA A C 1
ATOM 729 O O . ALA A 1 92 ? 0.545 6.085 -14.064 1.00 90.25 92 ALA A O 1
ATOM 730 N N . PRO A 1 93 ? -0.181 7.996 -13.115 1.00 87.44 93 PRO A N 1
ATOM 731 C CA . PRO A 1 93 ? 0.391 8.866 -14.145 1.00 87.44 93 PRO A CA 1
ATOM 732 C C . PRO A 1 93 ? 1.920 8.990 -14.033 1.00 87.44 93 PRO A C 1
ATOM 734 O O . PRO A 1 93 ? 2.585 9.399 -14.982 1.00 87.44 93 PRO A O 1
ATOM 737 N N . THR A 1 94 ? 2.477 8.642 -12.873 1.00 88.44 94 THR A N 1
ATOM 738 C CA . THR A 1 94 ? 3.898 8.726 -12.540 1.00 88.44 94 THR A CA 1
ATOM 739 C C . THR A 1 94 ? 4.298 7.536 -11.666 1.00 88.44 94 THR A C 1
ATOM 741 O O . THR A 1 94 ? 3.451 6.904 -11.037 1.00 88.44 94 THR A O 1
ATOM 744 N N . ILE A 1 95 ? 5.595 7.240 -11.655 1.00 87.44 95 ILE A N 1
ATOM 745 C CA . ILE A 1 95 ? 6.260 6.241 -10.802 1.00 87.44 95 ILE A CA 1
ATOM 746 C C . ILE A 1 95 ? 6.920 6.882 -9.566 1.00 87.44 95 ILE A C 1
ATOM 748 O O . ILE A 1 95 ? 7.680 6.233 -8.856 1.00 87.44 95 ILE A O 1
ATOM 752 N N . VAL A 1 96 ? 6.669 8.176 -9.349 1.00 88.56 96 VAL A N 1
ATOM 753 C CA . VAL A 1 96 ? 7.095 8.937 -8.171 1.00 88.56 96 VAL A CA 1
ATOM 754 C C . VAL A 1 96 ? 5.839 9.388 -7.437 1.00 88.56 96 VAL A C 1
ATOM 756 O O . VAL A 1 96 ? 4.956 9.982 -8.054 1.00 88.56 96 VAL A O 1
ATOM 759 N N . GLY A 1 97 ? 5.747 9.069 -6.147 1.00 86.06 97 GLY A N 1
ATOM 760 C CA . GLY A 1 97 ? 4.588 9.396 -5.320 1.00 86.06 97 GLY A CA 1
ATOM 761 C C . GLY A 1 97 ? 4.429 10.899 -5.034 1.00 86.06 97 GLY A C 1
ATOM 762 O O . GLY A 1 97 ? 5.281 11.701 -5.421 1.00 86.06 97 GLY A O 1
ATOM 763 N N . PRO A 1 98 ? 3.352 11.289 -4.327 1.00 88.06 98 PRO A N 1
ATOM 764 C CA . PRO A 1 98 ? 2.329 10.422 -3.734 1.00 88.06 98 PRO A CA 1
ATOM 765 C C . PRO A 1 98 ? 1.356 9.835 -4.769 1.00 88.06 98 PRO A C 1
ATOM 767 O O . PRO A 1 98 ? 1.111 10.418 -5.824 1.00 88.06 98 PRO A O 1
ATOM 770 N N . TYR A 1 99 ? 0.773 8.677 -4.450 1.00 90.75 99 TYR A N 1
ATOM 771 C CA . TYR A 1 99 ? -0.188 7.997 -5.320 1.00 90.75 99 TYR A CA 1
ATOM 772 C C . TYR A 1 99 ? -1.619 8.243 -4.848 1.00 90.75 99 TYR A C 1
ATOM 774 O O . TYR A 1 99 ? -1.940 8.093 -3.668 1.00 90.75 99 TYR A O 1
ATOM 782 N N . CYS A 1 100 ? -2.490 8.609 -5.791 1.00 91.06 100 CYS A N 1
ATOM 783 C CA . CYS A 1 100 ? -3.913 8.792 -5.526 1.00 91.06 100 CYS A CA 1
ATOM 784 C C . CYS A 1 100 ? -4.496 7.526 -4.882 1.00 91.06 100 CYS A C 1
ATOM 786 O O . CYS A 1 100 ? -4.140 6.415 -5.275 1.00 91.06 100 CYS A O 1
ATOM 788 N N . LYS A 1 101 ? -5.388 7.705 -3.904 1.00 94.50 101 LYS A N 1
ATOM 789 C CA . LYS A 1 101 ? -6.038 6.634 -3.135 1.00 94.50 101 LYS A CA 1
ATOM 790 C C . LYS A 1 101 ? -5.138 5.796 -2.228 1.00 94.50 101 LYS A C 1
ATOM 792 O O . LYS A 1 101 ? -5.625 4.856 -1.611 1.00 94.50 101 LYS A O 1
ATOM 797 N N . LEU A 1 102 ? -3.852 6.118 -2.102 1.00 94.19 102 LEU A N 1
ATOM 798 C CA . LEU A 1 102 ? -2.918 5.402 -1.227 1.00 94.19 102 LEU A CA 1
ATOM 799 C C . LEU A 1 102 ? -2.278 6.329 -0.169 1.00 94.19 102 LEU A C 1
ATOM 801 O O . LEU A 1 102 ? -1.062 6.285 0.009 1.00 94.19 102 LEU A O 1
ATOM 805 N N . PRO A 1 103 ? -3.054 7.164 0.558 1.00 92.38 103 PRO A N 1
ATOM 806 C CA . PRO A 1 103 ? -2.501 8.159 1.486 1.00 92.38 103 PRO A CA 1
ATOM 807 C C . PRO A 1 103 ? -1.785 7.545 2.701 1.00 92.38 103 PRO A C 1
ATOM 809 O O . PRO A 1 103 ? -0.937 8.196 3.300 1.00 92.38 103 PRO A O 1
ATOM 812 N N . TYR A 1 104 ? -2.118 6.301 3.063 1.00 90.00 104 TYR A N 1
ATOM 813 C CA . TYR A 1 104 ? -1.569 5.585 4.225 1.00 90.00 104 TYR A CA 1
ATOM 814 C C . TYR A 1 104 ? -0.741 4.357 3.831 1.00 90.00 104 TYR A C 1
ATOM 816 O O . TYR A 1 104 ? -0.484 3.478 4.657 1.00 90.00 104 TYR A O 1
ATOM 824 N N . TYR A 1 105 ? -0.390 4.232 2.550 1.00 88.69 105 TYR A N 1
ATOM 825 C CA . TYR A 1 105 ? 0.317 3.057 2.068 1.00 88.69 105 TYR A CA 1
ATOM 826 C C . TYR A 1 105 ? 1.794 3.111 2.464 1.00 88.69 105 TYR A C 1
ATOM 828 O O . TYR A 1 105 ? 2.509 4.043 2.114 1.00 88.69 105 TYR A O 1
ATOM 836 N N . ALA A 1 106 ? 2.247 2.066 3.152 1.00 84.38 106 ALA A N 1
ATOM 837 C CA . ALA A 1 106 ? 3.648 1.806 3.445 1.00 84.38 106 ALA A CA 1
ATOM 838 C C . ALA A 1 106 ? 3.957 0.373 3.001 1.00 84.38 106 ALA A C 1
ATOM 840 O O . ALA A 1 106 ? 3.397 -0.584 3.547 1.00 84.38 106 ALA A O 1
ATOM 841 N N . GLY A 1 107 ? 4.788 0.232 1.969 1.00 88.19 107 GLY A N 1
ATOM 842 C CA . GLY A 1 107 ? 5.087 -1.053 1.345 1.00 88.19 107 GLY A CA 1
ATOM 843 C C . GLY A 1 107 ? 5.692 -0.905 -0.048 1.00 88.19 107 GLY A C 1
ATOM 844 O O . GLY A 1 107 ? 6.205 0.151 -0.410 1.00 88.19 107 GLY A O 1
ATOM 845 N N . THR A 1 108 ? 5.602 -1.968 -0.843 1.00 91.50 108 THR A N 1
ATOM 846 C CA . THR A 1 108 ? 6.172 -2.040 -2.193 1.00 91.50 108 THR A CA 1
ATOM 847 C C . THR A 1 108 ? 5.096 -1.878 -3.261 1.00 91.50 108 THR A C 1
ATOM 849 O O . THR A 1 108 ? 4.166 -2.680 -3.341 1.00 91.50 108 THR A O 1
ATOM 852 N N . ILE A 1 109 ? 5.257 -0.885 -4.139 1.00 92.75 109 ILE A N 1
ATOM 853 C CA . ILE A 1 109 ? 4.382 -0.694 -5.301 1.00 92.75 109 ILE A CA 1
ATOM 854 C C . ILE A 1 109 ? 5.087 -1.203 -6.555 1.00 92.75 109 ILE A C 1
ATOM 856 O O . ILE A 1 109 ? 6.201 -0.787 -6.868 1.00 92.75 109 ILE A O 1
ATOM 860 N N . HIS A 1 110 ? 4.410 -2.080 -7.295 1.00 93.38 110 HIS A N 1
ATOM 861 C CA . HIS A 1 110 ? 4.880 -2.567 -8.585 1.00 93.38 110 HIS A CA 1
ATOM 862 C C . HIS A 1 110 ? 4.238 -1.774 -9.722 1.00 93.38 110 HIS A C 1
ATOM 864 O O . HIS A 1 110 ? 3.014 -1.722 -9.849 1.00 93.38 110 HIS A O 1
ATOM 870 N N . PHE A 1 111 ? 5.077 -1.197 -10.579 1.00 93.94 111 PHE A N 1
ATOM 871 C CA . PHE A 1 111 ? 4.654 -0.549 -11.817 1.00 93.94 111 PHE A CA 1
ATOM 872 C C . PHE A 1 111 ? 5.003 -1.437 -12.998 1.00 93.94 111 PHE A C 1
ATOM 874 O O . PHE A 1 111 ? 6.062 -2.054 -13.014 1.00 93.94 111 PHE A O 1
ATOM 881 N N . GLN A 1 112 ? 4.132 -1.454 -14.005 1.00 94.12 112 GLN A N 1
ATOM 882 C CA . GLN A 1 112 ? 4.392 -2.161 -15.250 1.00 94.12 112 GLN A CA 1
ATOM 883 C C . GLN A 1 112 ? 4.031 -1.282 -16.446 1.00 94.12 112 GLN A C 1
ATOM 885 O O . GLN A 1 112 ? 2.971 -0.654 -16.492 1.00 94.12 112 GLN A O 1
ATOM 890 N N . ARG A 1 113 ? 4.900 -1.254 -17.453 1.00 92.19 113 ARG A N 1
ATOM 891 C CA . ARG A 1 113 ? 4.688 -0.572 -18.728 1.00 92.19 113 ARG A CA 1
ATOM 892 C C . ARG A 1 113 ? 5.312 -1.359 -19.876 1.00 92.19 113 ARG A C 1
ATOM 894 O O . ARG A 1 113 ? 6.406 -1.901 -19.782 1.00 92.19 113 ARG A O 1
ATOM 901 N N . LYS A 1 114 ? 4.632 -1.342 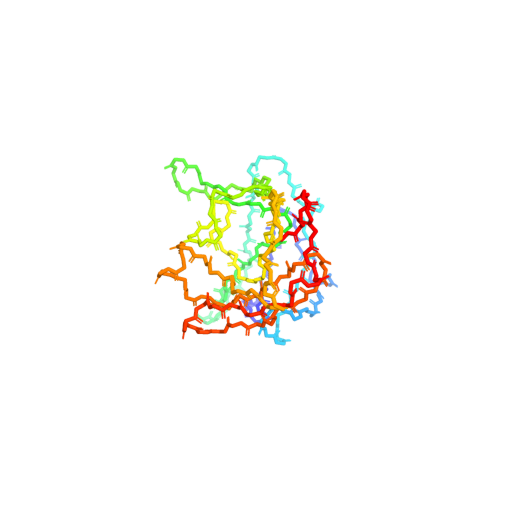-21.023 1.00 94.19 114 LYS A N 1
ATOM 902 C CA . LYS A 1 114 ? 5.197 -1.822 -22.290 1.00 94.19 114 LYS A CA 1
ATOM 903 C C . LYS A 1 114 ? 5.912 -0.686 -23.012 1.00 94.19 114 LYS A C 1
ATOM 905 O O . LYS A 1 114 ? 5.341 0.394 -23.180 1.00 94.19 114 LYS A O 1
ATOM 910 N N . VAL A 1 115 ? 7.138 -0.939 -23.454 1.00 92.62 115 VAL A N 1
ATOM 911 C CA . VAL A 1 115 ? 7.954 0.002 -24.232 1.00 92.62 115 VAL A CA 1
ATOM 912 C C . VAL A 1 115 ? 8.226 -0.605 -25.602 1.00 92.62 115 VAL A C 1
ATOM 914 O O . VAL A 1 115 ? 8.507 -1.799 -25.705 1.00 92.62 115 VAL A O 1
ATOM 917 N N . LYS A 1 116 ? 8.109 0.205 -26.657 1.00 94.69 116 LYS A N 1
ATOM 918 C CA . LYS A 1 116 ? 8.471 -0.208 -28.011 1.00 94.69 116 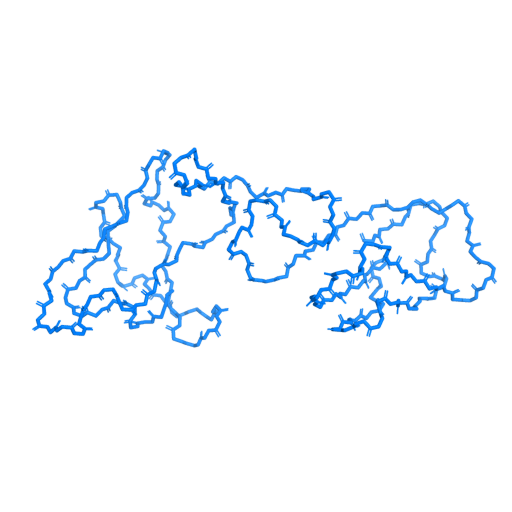LYS A CA 1
ATOM 919 C C . LYS A 1 116 ? 9.879 0.287 -28.333 1.00 94.69 116 LYS A C 1
ATOM 921 O O . LYS A 1 116 ? 10.148 1.470 -28.152 1.00 94.69 116 LYS A O 1
ATOM 926 N N . ILE A 1 117 ? 10.737 -0.609 -28.807 1.00 94.38 117 ILE A N 1
ATOM 927 C CA . ILE A 1 117 ? 12.077 -0.297 -29.311 1.00 94.38 117 ILE A CA 1
ATOM 928 C C . ILE A 1 117 ? 12.083 -0.620 -30.803 1.00 94.38 117 ILE A C 1
ATOM 930 O O . ILE A 1 117 ? 11.855 -1.768 -31.174 1.00 94.38 117 ILE A O 1
ATOM 934 N N . ASP A 1 118 ? 12.287 0.379 -31.659 1.00 94.31 118 ASP A N 1
ATOM 935 C CA . ASP A 1 118 ? 12.245 0.167 -33.113 1.00 94.31 118 ASP A CA 1
ATOM 936 C C . ASP A 1 118 ? 13.510 -0.515 -33.646 1.00 94.31 118 ASP A C 1
ATOM 938 O O . ASP A 1 118 ? 13.426 -1.295 -34.588 1.00 94.31 118 ASP A O 1
ATOM 942 N N . ARG A 1 119 ? 14.666 -0.248 -33.027 1.00 94.62 119 ARG A N 1
ATOM 943 C CA . ARG A 1 119 ? 15.955 -0.857 -33.367 1.00 94.62 119 ARG A CA 1
ATOM 944 C C . ARG A 1 119 ? 16.813 -0.998 -32.116 1.00 94.62 119 ARG A C 1
ATOM 946 O O . ARG A 1 119 ? 16.864 -0.073 -31.302 1.00 94.62 119 ARG A O 1
ATOM 953 N N . LEU A 1 120 ? 17.483 -2.137 -31.965 1.00 94.12 120 LEU A N 1
ATOM 954 C CA . LEU A 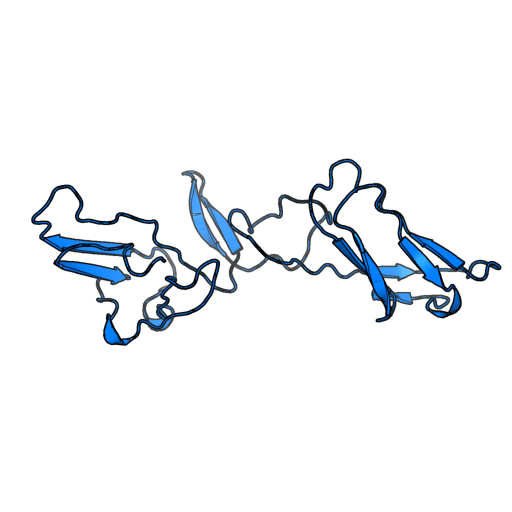1 120 ? 18.392 -2.359 -30.840 1.00 94.12 120 LEU A CA 1
ATOM 955 C C . LEU A 1 120 ? 19.696 -1.549 -30.978 1.00 94.12 120 LEU A C 1
ATOM 957 O O . LEU A 1 120 ? 20.163 -1.324 -32.098 1.00 94.12 120 LEU A O 1
ATOM 961 N N . PRO A 1 121 ? 20.314 -1.137 -29.855 1.00 90.56 121 PRO A N 1
ATOM 962 C CA . PRO A 1 121 ? 21.674 -0.608 -29.857 1.00 90.56 121 PRO A CA 1
ATOM 963 C C . PRO A 1 121 ? 22.672 -1.616 -30.440 1.00 90.56 121 PRO A C 1
ATOM 965 O O . PRO A 1 121 ? 22.562 -2.816 -30.199 1.00 90.56 121 PRO A O 1
ATOM 968 N N . GLU A 1 122 ? 23.694 -1.129 -31.144 1.00 93.56 122 GLU A N 1
ATOM 969 C CA . GLU A 1 122 ? 24.807 -1.968 -31.628 1.00 93.56 122 GLU A CA 1
ATOM 970 C C . GLU A 1 122 ? 25.823 -2.299 -30.512 1.00 93.56 122 GLU A C 1
ATOM 972 O O . GLU A 1 122 ? 26.760 -3.069 -30.709 1.00 93.56 122 GLU A O 1
ATOM 977 N N . THR A 1 123 ? 25.639 -1.731 -29.317 1.00 96.19 123 THR A N 1
ATOM 978 C CA . THR A 1 123 ? 26.468 -1.965 -28.131 1.00 96.19 123 THR A CA 1
ATOM 979 C C . THR A 1 123 ? 26.038 -3.218 -27.366 1.00 96.19 123 THR A C 1
ATOM 981 O O . THR A 1 123 ? 24.868 -3.598 -27.351 1.00 96.19 123 THR A O 1
ATOM 984 N N . ALA A 1 124 ? 26.981 -3.845 -26.652 1.00 96.38 124 ALA A N 1
ATOM 985 C CA . ALA A 1 124 ? 26.703 -5.021 -25.818 1.00 96.38 124 ALA A CA 1
ATOM 986 C C . ALA A 1 124 ? 25.830 -4.713 -24.582 1.00 96.38 124 ALA A C 1
ATOM 988 O O . ALA A 1 124 ? 25.184 -5.614 -24.035 1.00 96.38 124 ALA A O 1
ATOM 989 N N . SER A 1 125 ? 25.807 -3.453 -24.144 1.00 97.06 125 SER A N 1
ATOM 990 C CA . SER A 1 125 ? 25.044 -2.973 -22.992 1.00 97.06 125 SER A CA 1
ATOM 991 C C . SER A 1 125 ? 24.269 -1.695 -23.300 1.00 97.06 125 SER A C 1
ATOM 993 O O . SER A 1 125 ? 24.540 -1.002 -24.287 1.00 97.06 125 SER A O 1
ATOM 995 N N . PHE A 1 126 ? 23.313 -1.392 -22.425 1.00 95.50 126 PHE A N 1
ATOM 996 C CA . PHE A 1 126 ? 22.542 -0.158 -22.410 1.00 95.50 126 PHE A CA 1
ATOM 997 C C . PHE A 1 126 ? 22.423 0.379 -20.982 1.00 95.50 126 PHE A C 1
ATOM 999 O O . PHE A 1 126 ? 22.385 -0.394 -20.022 1.00 95.50 126 PHE A O 1
ATOM 1006 N N . THR A 1 127 ? 22.245 1.693 -20.873 1.00 95.31 127 THR A N 1
ATOM 1007 C CA . THR A 1 127 ? 21.904 2.369 -19.620 1.00 95.31 127 THR A CA 1
ATOM 1008 C C . THR A 1 127 ? 20.428 2.760 -19.638 1.00 95.31 127 THR A C 1
ATOM 1010 O O . THR A 1 127 ? 19.931 3.301 -20.629 1.00 95.31 127 THR A O 1
ATOM 1013 N N . LEU A 1 128 ? 19.715 2.514 -18.540 1.00 93.31 128 LEU A N 1
ATOM 1014 C CA . LEU A 1 128 ? 18.354 2.991 -18.321 1.00 93.31 128 LEU A CA 1
ATOM 1015 C C . LEU A 1 128 ? 18.339 4.068 -17.236 1.00 93.31 128 LEU A C 1
ATOM 1017 O O . LEU A 1 128 ? 18.824 3.851 -16.124 1.00 93.31 128 LEU A O 1
ATOM 1021 N N . GLN A 1 129 ? 17.702 5.191 -17.558 1.00 91.56 129 GLN A N 1
ATOM 1022 C CA . GLN A 1 129 ? 17.459 6.305 -16.651 1.00 91.56 129 GLN A CA 1
ATOM 1023 C C . GLN A 1 129 ? 15.994 6.743 -16.749 1.00 91.56 129 GLN A C 1
ATOM 1025 O O . GLN A 1 129 ? 15.393 6.725 -17.826 1.00 91.56 129 GLN A O 1
ATOM 1030 N N . PHE A 1 130 ? 15.426 7.172 -15.625 1.00 87.81 130 PHE A N 1
ATOM 1031 C CA . PHE A 1 130 ? 14.108 7.797 -15.577 1.00 87.81 130 PHE A CA 1
ATOM 1032 C C . PHE A 1 130 ? 14.273 9.297 -15.359 1.00 87.81 130 PHE A C 1
ATOM 1034 O O . PHE A 1 130 ? 14.799 9.722 -14.335 1.00 87.81 130 PHE A O 1
ATOM 1041 N N . SER A 1 131 ? 13.791 10.113 -16.297 1.00 83.81 131 SER A N 1
ATOM 1042 C CA . SER A 1 131 ? 13.853 11.577 -16.174 1.00 83.81 131 SER A CA 1
ATOM 1043 C C . SER A 1 131 ? 13.072 12.111 -14.970 1.00 83.81 131 SER A C 1
ATOM 1045 O O . SER A 1 131 ? 13.402 13.160 -14.439 1.00 83.81 131 SER A O 1
ATOM 1047 N N . GLN A 1 132 ? 12.057 11.377 -14.509 1.00 81.06 132 GLN A N 1
ATOM 1048 C CA . GLN A 1 132 ? 11.199 11.765 -13.387 1.00 81.06 132 GLN A CA 1
ATOM 1049 C C . GLN A 1 132 ? 11.849 11.545 -12.006 1.00 81.06 132 GLN A C 1
ATOM 1051 O O . GLN A 1 132 ? 11.251 11.909 -11.002 1.00 81.06 132 GLN A O 1
ATOM 1056 N N . PHE A 1 133 ? 13.041 10.941 -11.927 1.00 84.88 133 PHE A N 1
ATOM 1057 C CA . PHE A 1 133 ? 13.649 10.498 -10.661 1.00 84.88 133 PHE A CA 1
ATOM 1058 C C . PHE A 1 133 ? 14.450 11.575 -9.912 1.00 84.88 133 PHE A C 1
ATOM 1060 O O . PHE A 1 133 ? 15.112 11.262 -8.926 1.00 84.88 133 PHE A O 1
ATOM 1067 N N . GLU A 1 134 ? 14.379 12.838 -10.336 1.00 76.62 134 GLU A N 1
ATOM 1068 C CA . GLU A 1 134 ? 15.076 13.949 -9.670 1.00 76.62 134 GLU A CA 1
ATOM 1069 C C . GLU A 1 134 ? 14.690 14.089 -8.183 1.00 76.62 134 GLU A C 1
ATOM 1071 O O . GLU A 1 134 ? 15.552 14.352 -7.350 1.00 76.62 134 GLU A O 1
ATOM 1076 N N . TYR A 1 135 ? 13.428 13.804 -7.840 1.00 76.25 135 TYR A N 1
ATOM 1077 C CA . TYR A 1 135 ? 12.889 13.866 -6.470 1.00 76.25 135 TYR A CA 1
ATOM 1078 C C . TYR A 1 135 ? 12.461 12.495 -5.928 1.00 76.25 135 TYR A C 1
ATOM 1080 O O . TYR A 1 135 ? 11.556 12.386 -5.100 1.00 76.25 135 TYR A O 1
ATOM 1088 N N . PHE A 1 136 ? 13.065 11.418 -6.435 1.00 86.94 136 PHE A N 1
ATOM 1089 C CA . PHE A 1 136 ? 12.762 10.066 -5.977 1.00 86.94 136 PHE A CA 1
ATOM 1090 C C . PHE A 1 136 ? 13.625 9.706 -4.759 1.00 86.94 136 PHE A C 1
ATOM 1092 O O . PHE A 1 136 ? 14.846 9.558 -4.858 1.00 86.94 136 PHE A O 1
ATOM 1099 N N . HIS A 1 137 ? 12.982 9.559 -3.601 1.00 84.69 137 HIS A N 1
ATOM 1100 C CA . HIS A 1 137 ? 13.636 9.306 -2.309 1.00 84.69 137 HIS A CA 1
ATOM 1101 C C . HIS A 1 137 ? 13.351 7.905 -1.746 1.00 84.69 137 HIS A C 1
ATOM 1103 O O . HIS A 1 137 ? 13.530 7.666 -0.558 1.00 84.69 137 HIS A O 1
ATOM 1109 N N . GLU A 1 138 ? 12.917 6.986 -2.606 1.00 89.25 138 GLU A N 1
ATOM 1110 C CA . GLU A 1 138 ? 12.562 5.613 -2.248 1.00 89.25 138 GLU A CA 1
ATOM 1111 C C . GLU A 1 138 ? 13.588 4.612 -2.807 1.00 89.25 138 GLU A C 1
ATOM 1113 O O . GLU A 1 138 ? 14.461 4.956 -3.606 1.00 89.25 138 GLU A O 1
ATOM 1118 N N . CYS A 1 139 ? 13.472 3.339 -2.429 1.00 93.12 139 CYS A N 1
ATOM 1119 C CA . CYS A 1 139 ? 14.222 2.260 -3.076 1.00 93.12 139 CYS A CA 1
ATOM 1120 C C . CYS A 1 139 ? 13.512 1.801 -4.359 1.00 93.12 139 CYS A C 1
ATOM 1122 O O . CYS A 1 139 ? 12.300 1.589 -4.354 1.00 93.12 139 CYS A O 1
ATOM 1124 N N . ALA A 1 140 ? 14.261 1.583 -5.444 1.00 94.56 140 ALA A N 1
ATOM 1125 C CA . ALA A 1 140 ? 13.720 1.080 -6.709 1.00 94.56 140 ALA A CA 1
ATOM 1126 C C . ALA A 1 140 ? 14.493 -0.130 -7.236 1.00 94.56 140 ALA A C 1
ATOM 1128 O O . ALA A 1 140 ? 15.722 -0.118 -7.307 1.00 94.56 140 ALA A O 1
ATOM 1129 N N . GLU A 1 141 ? 13.756 -1.140 -7.688 1.00 96.44 141 GLU A N 1
ATOM 1130 C CA . GLU A 1 141 ? 14.251 -2.203 -8.559 1.00 96.44 141 GLU A CA 1
ATOM 1131 C C . GLU A 1 141 ? 13.695 -1.998 -9.968 1.00 96.44 141 GLU A C 1
ATOM 1133 O O . GLU A 1 141 ? 12.540 -1.602 -10.138 1.00 96.44 141 GLU A O 1
ATOM 1138 N N . VAL A 1 142 ? 14.506 -2.287 -10.985 1.00 96.06 142 VAL A N 1
ATOM 1139 C CA . VAL A 1 142 ? 14.050 -2.319 -12.376 1.00 96.06 142 VAL A CA 1
ATOM 1140 C C . VAL A 1 142 ? 14.160 -3.734 -12.909 1.00 96.06 142 VAL A C 1
ATOM 1142 O O . VAL A 1 142 ? 15.222 -4.348 -12.830 1.00 96.06 142 VAL A O 1
ATOM 1145 N N . ILE A 1 143 ? 13.086 -4.212 -13.531 1.00 97.50 143 ILE A N 1
ATOM 1146 C CA . ILE A 1 143 ? 13.038 -5.501 -14.215 1.00 97.50 143 ILE A CA 1
ATOM 1147 C C . ILE A 1 143 ? 12.723 -5.242 -15.689 1.00 97.50 143 ILE A C 1
ATOM 1149 O O . ILE A 1 143 ? 11.768 -4.544 -16.007 1.00 97.50 143 ILE A O 1
ATOM 1153 N N . VAL A 1 144 ? 13.515 -5.799 -16.604 1.00 96.94 144 VAL A N 1
ATOM 1154 C CA . VAL A 1 144 ? 13.293 -5.694 -18.054 1.00 96.94 144 VAL A CA 1
ATOM 1155 C C . VAL A 1 144 ? 13.169 -7.092 -18.636 1.00 96.94 144 VAL A C 1
ATOM 1157 O O . VAL A 1 144 ? 14.080 -7.903 -18.499 1.00 96.94 144 VAL A O 1
ATOM 1160 N N . ASN A 1 145 ? 12.031 -7.391 -19.268 1.00 96.06 145 ASN A N 1
ATOM 1161 C CA . ASN A 1 145 ? 11.726 -8.711 -19.837 1.00 96.06 145 ASN A CA 1
ATOM 1162 C C . ASN A 1 145 ? 11.989 -9.876 -18.858 1.00 96.06 145 ASN A C 1
ATOM 1164 O O . ASN A 1 145 ? 12.453 -10.940 -19.252 1.00 96.06 145 ASN A O 1
ATOM 1168 N N . GLY A 1 146 ? 11.697 -9.668 -17.569 1.00 95.94 146 GLY A N 1
ATOM 1169 C CA . GLY A 1 146 ? 11.904 -10.663 -16.510 1.00 95.94 146 GLY A CA 1
ATOM 1170 C C . GLY A 1 146 ? 13.317 -10.699 -15.916 1.00 95.94 146 GLY A C 1
ATOM 1171 O O . GLY A 1 146 ? 13.547 -11.436 -14.962 1.00 95.94 146 GLY A O 1
ATOM 1172 N N . HIS A 1 147 ? 14.252 -9.891 -16.419 1.00 97.38 147 HIS A N 1
ATOM 1173 C CA . HIS A 1 147 ? 15.604 -9.774 -15.877 1.00 97.38 147 HIS A CA 1
ATOM 1174 C C . HIS A 1 147 ? 15.721 -8.553 -14.962 1.00 97.38 147 HIS A C 1
ATOM 1176 O O . HIS A 1 147 ? 15.526 -7.424 -15.413 1.00 97.38 147 HIS A O 1
ATOM 1182 N N . SER A 1 148 ? 16.065 -8.770 -13.691 1.00 97.62 148 SER A N 1
ATOM 1183 C CA . SER A 1 148 ? 16.390 -7.674 -12.773 1.00 97.62 148 SER A CA 1
ATOM 1184 C C . SER A 1 148 ? 17.692 -6.990 -13.191 1.00 97.62 148 SER A C 1
ATOM 1186 O O . SER A 1 148 ? 18.690 -7.652 -13.487 1.00 97.62 148 SER A O 1
ATOM 1188 N N . LEU A 1 149 ? 17.678 -5.659 -13.200 1.00 97.56 149 LEU A N 1
ATOM 1189 C CA . LEU A 1 149 ? 18.860 -4.809 -13.345 1.00 97.56 149 LEU A CA 1
ATOM 1190 C C . LEU A 1 149 ? 19.447 -4.404 -11.981 1.00 97.56 149 LEU A C 1
ATOM 1192 O O . LEU A 1 149 ? 20.433 -3.670 -11.926 1.00 97.56 149 LEU A O 1
ATOM 1196 N N . GLY A 1 150 ? 18.847 -4.875 -10.883 1.00 97.06 150 GLY A N 1
ATOM 1197 C CA . GLY A 1 150 ? 19.270 -4.609 -9.513 1.00 97.06 150 GLY A CA 1
ATOM 1198 C C . GLY A 1 150 ? 18.480 -3.508 -8.803 1.00 97.06 150 GLY A C 1
ATOM 1199 O O . GLY A 1 150 ? 17.758 -2.708 -9.406 1.00 97.06 150 GLY A O 1
ATOM 1200 N N . VAL A 1 151 ? 18.651 -3.476 -7.481 1.00 96.75 151 VAL A N 1
ATOM 1201 C CA . VAL A 1 151 ? 18.028 -2.508 -6.571 1.00 96.75 151 VAL A CA 1
ATOM 1202 C C . VAL A 1 151 ? 18.946 -1.303 -6.380 1.00 96.75 151 VAL A C 1
ATOM 1204 O O . VAL A 1 151 ? 20.157 -1.451 -6.208 1.00 96.75 151 VAL A O 1
ATOM 1207 N N . LYS A 1 152 ? 18.363 -0.106 -6.350 1.00 94.62 152 LYS A N 1
ATOM 1208 C CA . LYS A 1 152 ? 19.028 1.126 -5.924 1.00 94.62 152 LYS A CA 1
ATOM 1209 C C . LYS A 1 152 ? 18.256 1.779 -4.796 1.00 94.62 152 LYS A C 1
ATOM 1211 O O . LYS A 1 152 ? 17.079 2.088 -4.951 1.00 94.62 152 LYS A O 1
ATOM 1216 N N . ALA A 1 153 ? 18.954 2.015 -3.692 1.00 92.94 153 ALA A N 1
ATOM 1217 C CA . ALA A 1 153 ? 18.426 2.720 -2.530 1.00 92.94 153 ALA A CA 1
ATOM 1218 C C . ALA A 1 153 ? 18.786 4.218 -2.517 1.00 92.94 153 ALA A C 1
ATOM 1220 O O . ALA A 1 153 ? 18.290 4.955 -1.674 1.00 92.94 153 ALA A O 1
ATOM 1221 N N . TRP A 1 154 ? 19.655 4.673 -3.426 1.00 89.88 154 TRP A N 1
ATOM 1222 C CA . TRP A 1 154 ? 20.065 6.073 -3.525 1.00 89.88 154 TRP A CA 1
ATOM 1223 C C . TRP A 1 154 ? 20.413 6.470 -4.962 1.00 89.88 154 TRP A C 1
ATOM 1225 O O . TRP A 1 154 ? 20.724 5.630 -5.815 1.00 89.88 154 TRP A O 1
ATOM 1235 N N . SER A 1 155 ? 20.380 7.778 -5.214 1.00 88.19 155 SER A N 1
ATOM 1236 C CA . SER A 1 155 ? 20.825 8.379 -6.468 1.00 88.19 155 SER A CA 1
ATOM 1237 C C . SER A 1 155 ? 22.344 8.190 -6.676 1.00 88.19 155 SER A C 1
ATOM 1239 O O . SER A 1 155 ? 23.097 8.109 -5.706 1.00 88.19 155 SER A O 1
ATOM 1241 N N . PRO A 1 156 ? 22.840 8.125 -7.927 1.00 90.31 156 PRO A N 1
ATOM 1242 C CA . PRO A 1 156 ? 22.098 8.251 -9.178 1.00 90.31 156 PRO A CA 1
ATOM 1243 C C . PRO A 1 156 ? 21.367 6.962 -9.593 1.00 90.31 156 PRO A C 1
ATOM 1245 O O . PRO A 1 156 ? 21.917 5.851 -9.606 1.00 90.31 156 PRO A O 1
ATOM 1248 N N . TYR A 1 157 ? 20.118 7.141 -10.024 1.00 92.31 157 TYR A N 1
ATOM 1249 C CA . TYR A 1 157 ? 19.229 6.077 -10.487 1.00 92.31 157 TYR A CA 1
ATOM 1250 C C . TYR A 1 157 ? 19.457 5.731 -11.967 1.00 92.31 157 TYR A C 1
ATOM 1252 O O . TYR A 1 157 ? 18.615 5.986 -12.825 1.00 92.31 157 TYR A O 1
ATOM 1260 N N . ASN A 1 158 ? 20.631 5.154 -12.238 1.00 94.12 158 ASN A N 1
ATOM 1261 C CA . ASN A 1 158 ? 21.056 4.674 -13.556 1.00 94.12 158 ASN A CA 1
ATOM 1262 C C . ASN A 1 158 ? 21.354 3.176 -13.503 1.00 94.12 158 ASN A C 1
ATOM 1264 O O . ASN A 1 158 ? 22.263 2.763 -12.776 1.00 94.12 158 ASN A O 1
ATOM 1268 N N . TRP A 1 159 ? 20.611 2.373 -14.256 1.00 96.19 159 TRP A N 1
ATOM 1269 C CA . TRP A 1 159 ? 20.795 0.923 -14.317 1.00 96.19 159 TRP A CA 1
ATOM 1270 C C . TRP A 1 159 ? 21.505 0.517 -15.600 1.00 96.19 159 TRP A C 1
ATOM 1272 O O . TRP A 1 159 ? 21.186 1.035 -16.664 1.00 96.19 159 TRP A O 1
ATOM 1282 N N . GLU A 1 160 ? 22.418 -0.442 -15.497 1.00 97.00 160 GLU A N 1
ATOM 1283 C CA . GLU A 1 160 ? 23.094 -1.048 -16.643 1.00 97.00 160 GLU A CA 1
ATOM 1284 C C . GLU A 1 160 ? 22.458 -2.402 -16.959 1.00 97.00 160 GLU A C 1
ATOM 1286 O O . GLU A 1 160 ? 22.217 -3.214 -16.062 1.00 97.00 160 GLU A O 1
ATOM 1291 N N . GLY A 1 161 ? 22.196 -2.660 -18.237 1.00 96.56 161 GLY A N 1
ATOM 1292 C CA . GLY A 1 161 ? 21.641 -3.921 -18.719 1.00 96.56 161 GLY A CA 1
ATOM 1293 C C . GLY A 1 161 ? 22.375 -4.434 -19.953 1.00 96.56 161 GLY A C 1
ATOM 1294 O O . GLY A 1 161 ? 23.007 -3.678 -20.686 1.00 96.56 161 GLY A O 1
ATOM 1295 N N . LYS A 1 162 ? 22.294 -5.745 -20.205 1.00 97.38 162 LYS A N 1
ATOM 1296 C CA . LYS A 1 162 ? 22.820 -6.345 -21.442 1.00 97.38 162 LYS A CA 1
ATOM 1297 C C . LYS A 1 162 ? 21.812 -6.151 -22.565 1.00 97.38 162 LYS A C 1
ATOM 1299 O O . LYS A 1 162 ? 20.657 -6.526 -22.395 1.00 97.38 162 LYS A O 1
ATOM 1304 N N . THR A 1 163 ? 22.237 -5.674 -23.732 1.00 96.88 163 THR A N 1
ATOM 1305 C CA . THR A 1 163 ? 21.344 -5.494 -24.896 1.00 96.88 163 THR A CA 1
ATOM 1306 C C . THR A 1 163 ? 20.646 -6.797 -25.299 1.00 96.88 163 THR A C 1
ATOM 1308 O O . THR A 1 163 ? 19.519 -6.769 -25.776 1.00 96.88 163 THR A O 1
ATOM 1311 N N . SER A 1 164 ? 21.258 -7.951 -25.011 1.00 96.44 164 SER A N 1
ATOM 1312 C CA . SER A 1 164 ? 20.691 -9.282 -25.260 1.00 96.44 164 SER A CA 1
ATOM 1313 C C . SER A 1 164 ? 19.375 -9.581 -24.530 1.00 96.44 164 SER A C 1
ATOM 1315 O O . SER A 1 164 ? 18.714 -10.548 -24.889 1.00 96.44 164 SER A O 1
ATOM 1317 N N . ILE A 1 165 ? 19.009 -8.818 -23.490 1.00 96.56 165 ILE A N 1
ATOM 1318 C CA . ILE A 1 165 ? 17.721 -8.991 -22.788 1.00 96.56 165 ILE A CA 1
ATOM 1319 C C . ILE A 1 165 ? 16.586 -8.206 -23.456 1.00 96.56 165 ILE A C 1
ATOM 1321 O O . ILE A 1 165 ? 15.425 -8.375 -23.087 1.00 96.56 165 ILE A O 1
ATOM 1325 N N . LEU A 1 166 ? 16.911 -7.313 -24.392 1.00 96.19 166 LEU A N 1
ATOM 1326 C CA . LEU A 1 166 ? 15.949 -6.505 -25.130 1.00 96.19 166 LEU A CA 1
ATOM 1327 C C . LEU A 1 166 ? 15.473 -7.245 -26.382 1.00 96.19 166 LEU A C 1
ATOM 1329 O O . LEU A 1 166 ? 16.118 -8.157 -26.893 1.00 96.19 166 LEU A O 1
ATOM 1333 N N . SER A 1 167 ? 14.331 -6.821 -26.904 1.00 94.44 167 SER A N 1
ATOM 1334 C CA . SER A 1 167 ? 13.804 -7.264 -28.193 1.00 94.44 167 SER A CA 1
ATOM 1335 C C . SER A 1 167 ? 13.408 -6.059 -29.036 1.00 94.44 167 SER A C 1
ATOM 1337 O O . SER A 1 167 ? 12.923 -5.057 -28.506 1.00 94.44 167 SER A O 1
ATOM 1339 N N . GLU A 1 168 ? 13.571 -6.154 -30.355 1.00 94.06 168 GLU A N 1
ATOM 1340 C CA . GLU A 1 168 ? 12.901 -5.221 -31.262 1.00 94.06 168 GLU A CA 1
ATOM 1341 C C . GLU A 1 168 ? 11.381 -5.395 -31.130 1.00 94.06 168 GLU A C 1
ATOM 1343 O O . GLU A 1 168 ? 10.861 -6.501 -30.964 1.00 94.06 168 GLU A O 1
ATOM 1348 N N . GLY A 1 169 ? 10.645 -4.288 -31.141 1.00 93.31 169 GLY A N 1
ATOM 1349 C CA . GLY A 1 169 ? 9.227 -4.278 -30.809 1.00 93.31 169 GLY A CA 1
ATOM 1350 C C . GLY A 1 169 ? 8.972 -4.141 -29.305 1.00 93.31 169 GLY A C 1
ATOM 1351 O O . GLY A 1 169 ? 9.483 -3.224 -28.665 1.00 93.31 169 GLY A O 1
ATOM 1352 N N . LYS A 1 170 ? 8.072 -4.965 -28.754 1.00 90.94 170 LYS A N 1
ATOM 1353 C CA . LYS A 1 170 ? 7.517 -4.782 -27.399 1.00 90.94 170 LYS A CA 1
ATOM 1354 C C . LYS A 1 170 ? 8.424 -5.385 -26.327 1.00 90.94 170 LYS A C 1
ATOM 1356 O O . LYS A 1 170 ? 8.715 -6.572 -26.370 1.00 90.94 170 LYS A O 1
ATOM 1361 N N . ASN A 1 171 ? 8.731 -4.590 -25.310 1.00 93.75 171 ASN A N 1
ATOM 1362 C CA . ASN A 1 171 ? 9.446 -4.995 -24.104 1.00 93.75 171 ASN A CA 1
ATOM 1363 C C . ASN A 1 171 ? 8.575 -4.706 -22.876 1.00 93.75 171 ASN A C 1
ATOM 1365 O O . ASN A 1 171 ? 7.887 -3.679 -22.840 1.00 93.75 171 ASN A O 1
ATOM 1369 N N . ASN A 1 172 ? 8.596 -5.596 -21.886 1.00 88.62 172 ASN A N 1
ATOM 1370 C CA . ASN A 1 172 ? 7.952 -5.380 -20.590 1.00 88.62 172 ASN A CA 1
ATOM 1371 C C . ASN A 1 172 ? 8.967 -4.773 -19.617 1.00 88.62 172 ASN A C 1
ATOM 1373 O O . ASN A 1 172 ? 10.083 -5.281 -19.500 1.00 88.62 172 ASN A O 1
ATOM 1377 N N . ARG A 1 173 ? 8.554 -3.719 -18.919 1.00 84.75 173 ARG A N 1
ATOM 1378 C CA . ARG A 1 173 ? 9.305 -3.061 -17.854 1.00 84.75 173 ARG A CA 1
ATOM 1379 C C . ARG A 1 173 ? 8.403 -2.833 -16.655 1.00 84.75 173 ARG A C 1
ATOM 1381 O O . ARG A 1 173 ? 7.212 -2.545 -16.907 1.00 84.75 173 ARG A O 1
#

Radius of gyration: 23.0 Å; chains: 1; bounding box: 49×32×69 Å

pLDDT: mean 92.86, std 3.76, range [76.25, 97.62]